Protein AF-A0A7C4SG83-F1 (afdb_monomer_lite)

Radius of gyration: 26.09 Å; chains: 1; bounding box: 65×61×87 Å

pLDDT: mean 80.93, std 17.99, range [36.28, 97.75]

Secondary structure (DSSP, 8-state):
---HHHHHHHHHHHHHHHHT----------SEEEEEPTTSSSEEEE--HHHHHHTSTTTSEEEEEEEPPPSS--PPEEEEEEEEETTTTEEEEEEEEEEE--STTPPPEEEE---SS--TTTTEEEEEPHHHHHHHHHHHHHSPPP------------------PPP-

Structure (mmCIF, N/CA/C/O backbone):
data_AF-A0A7C4SG83-F1
#
_entry.id   AF-A0A7C4SG83-F1
#
loop_
_atom_site.group_PDB
_atom_site.id
_atom_site.type_symbol
_atom_site.label_atom_id
_atom_site.label_alt_id
_atom_site.label_comp_id
_atom_site.label_asym_id
_atom_site.label_entity_id
_atom_site.label_seq_id
_atom_site.pdbx_PDB_ins_code
_atom_site.Cartn_x
_atom_site.Cartn_y
_atom_site.Cartn_z
_atom_site.occupancy
_atom_site.B_iso_or_equiv
_atom_site.auth_seq_id
_atom_site.auth_comp_id
_atom_site.auth_asym_id
_atom_site.auth_atom_id
_atom_site.pdbx_PDB_model_num
ATOM 1 N N . MET A 1 1 ? 48.689 32.681 14.055 1.00 58.44 1 MET A N 1
ATOM 2 C CA . MET A 1 1 ? 48.133 31.849 15.148 1.00 58.44 1 MET A CA 1
ATOM 3 C C . MET A 1 1 ? 46.616 31.961 15.112 1.00 58.44 1 MET A C 1
ATOM 5 O O . MET A 1 1 ? 46.084 32.999 15.480 1.00 58.44 1 MET A O 1
ATOM 9 N N . ILE A 1 2 ? 45.922 30.947 14.589 1.00 56.00 2 ILE A N 1
ATOM 10 C CA . ILE A 1 2 ? 44.452 30.942 14.535 1.00 56.00 2 ILE A CA 1
ATOM 11 C C . ILE A 1 2 ? 43.929 30.819 15.971 1.00 56.00 2 ILE A C 1
ATOM 13 O O . ILE A 1 2 ? 44.298 29.901 16.702 1.00 56.00 2 ILE A O 1
ATOM 17 N N . SER A 1 3 ? 43.124 31.795 16.389 1.00 59.69 3 SER A N 1
ATOM 18 C CA . SER A 1 3 ? 42.572 31.900 17.740 1.00 59.69 3 SER A CA 1
ATOM 19 C C . SER A 1 3 ? 41.715 30.677 18.075 1.00 59.69 3 SER A C 1
ATOM 21 O O . SER A 1 3 ? 40.803 30.332 17.327 1.00 59.69 3 SER A O 1
ATOM 23 N N . LYS A 1 4 ? 41.948 30.058 19.242 1.00 67.81 4 LYS A N 1
ATOM 24 C CA . LYS A 1 4 ? 41.135 28.946 19.779 1.00 67.81 4 LYS A CA 1
ATOM 25 C C . LYS A 1 4 ? 39.626 29.258 19.805 1.00 67.81 4 LYS A C 1
ATOM 27 O O . LYS A 1 4 ? 38.813 28.341 19.772 1.00 67.81 4 LYS A O 1
ATOM 32 N N . LYS A 1 5 ? 39.248 30.544 19.807 1.00 68.06 5 LYS A N 1
ATOM 33 C CA . LYS A 1 5 ? 37.851 30.999 19.773 1.00 68.06 5 LYS A CA 1
ATOM 34 C C . LYS A 1 5 ? 37.155 30.721 18.431 1.00 68.06 5 LYS A C 1
ATOM 36 O O . LYS A 1 5 ? 35.958 30.475 18.443 1.00 68.06 5 LYS A O 1
ATOM 41 N N . LEU A 1 6 ? 37.892 30.696 17.313 1.00 69.81 6 LEU A N 1
ATOM 42 C CA . LEU A 1 6 ? 37.347 30.401 15.975 1.00 69.81 6 LEU A CA 1
ATOM 43 C C . LEU A 1 6 ? 36.953 28.926 15.810 1.00 69.81 6 LEU A C 1
ATOM 45 O O . LEU A 1 6 ? 35.978 28.618 15.132 1.00 69.81 6 LEU A O 1
ATOM 49 N N . TYR A 1 7 ? 37.681 28.013 16.459 1.00 76.38 7 TYR A N 1
ATOM 50 C CA . TYR A 1 7 ? 37.353 26.585 16.431 1.00 76.38 7 TYR A CA 1
ATOM 51 C C . TYR A 1 7 ? 36.098 26.271 17.250 1.00 76.38 7 TYR A C 1
ATOM 53 O O . TYR A 1 7 ? 35.265 25.475 16.824 1.00 76.38 7 TYR A O 1
ATOM 61 N N . LEU A 1 8 ? 35.931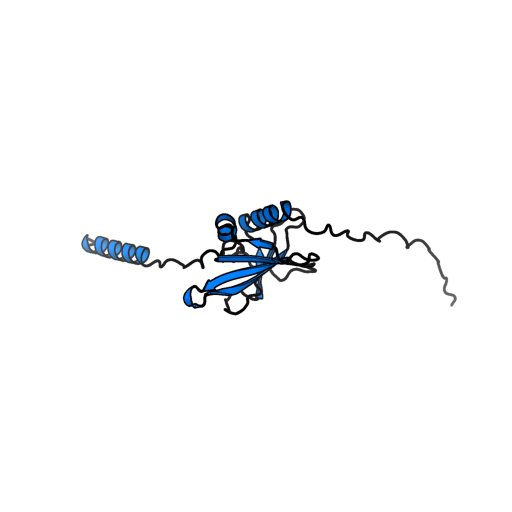 26.931 18.400 1.00 73.44 8 LEU A N 1
ATOM 62 C CA . LEU A 1 8 ? 34.762 26.738 19.261 1.00 73.44 8 LEU A CA 1
ATOM 63 C C . LEU A 1 8 ? 33.475 27.277 18.622 1.00 73.44 8 LEU A C 1
ATOM 65 O O . LEU A 1 8 ? 32.437 26.627 18.716 1.00 73.44 8 LEU A O 1
ATOM 69 N N . SER A 1 9 ? 33.537 28.418 17.927 1.00 72.94 9 SER A N 1
ATOM 70 C CA . SER A 1 9 ? 32.375 28.966 17.220 1.00 72.94 9 SER A CA 1
ATOM 71 C C . SER A 1 9 ? 31.975 28.121 16.008 1.00 72.94 9 SER A C 1
ATOM 73 O O . SER A 1 9 ? 30.786 27.895 15.796 1.00 72.94 9 SER A O 1
ATOM 75 N N . ALA A 1 10 ? 32.942 27.596 15.250 1.00 77.19 10 ALA A N 1
ATOM 76 C CA . ALA A 1 10 ? 32.664 26.696 14.130 1.00 77.19 10 ALA A CA 1
ATOM 77 C C . ALA A 1 10 ? 32.033 25.365 14.585 1.00 77.19 10 ALA A C 1
ATOM 79 O O . ALA A 1 10 ? 31.110 24.874 13.936 1.00 77.19 10 ALA A O 1
ATOM 80 N N . LEU A 1 11 ? 32.478 24.813 15.723 1.00 79.75 11 LEU A N 1
ATOM 81 C CA . LEU A 1 11 ? 31.920 23.587 16.305 1.00 79.75 11 LEU A CA 1
ATOM 82 C C . LEU A 1 11 ? 30.486 23.787 16.821 1.00 79.75 11 LEU A C 1
ATOM 84 O O . LEU A 1 11 ? 29.626 22.934 16.626 1.00 79.75 11 LEU A O 1
ATOM 88 N N . ALA A 1 12 ? 30.210 24.924 17.464 1.00 79.62 12 ALA A N 1
ATOM 89 C CA . ALA A 1 12 ? 28.867 25.238 17.945 1.00 79.62 12 ALA A CA 1
ATOM 90 C C . ALA A 1 12 ? 27.874 25.414 16.783 1.00 79.62 12 ALA A C 1
ATOM 92 O O . ALA A 1 12 ? 26.736 24.951 16.862 1.00 79.62 12 ALA A O 1
ATOM 93 N N . LEU A 1 13 ? 28.316 26.036 15.684 1.00 80.75 13 LEU A N 1
ATOM 94 C CA . LEU A 1 13 ? 27.483 26.245 14.504 1.00 80.75 13 LEU A CA 1
ATOM 95 C C . LEU A 1 13 ? 27.181 24.924 13.779 1.00 80.75 13 LEU A C 1
ATOM 97 O O . LEU A 1 13 ? 26.038 24.696 13.391 1.00 80.75 13 LEU A O 1
ATOM 101 N N . SER A 1 14 ? 28.163 24.025 13.647 1.00 75.19 14 SER A N 1
ATOM 102 C CA . SER A 1 14 ? 27.927 22.709 13.038 1.00 75.19 14 SER A CA 1
ATOM 103 C C . SER A 1 14 ? 26.986 21.841 13.880 1.00 75.19 14 SER A C 1
ATOM 105 O O . SER A 1 14 ? 26.104 21.187 13.326 1.00 75.19 14 SER A O 1
ATOM 107 N N . LEU A 1 15 ? 27.099 21.892 15.212 1.00 78.00 15 LEU A N 1
ATOM 108 C CA . LEU A 1 15 ? 26.214 21.156 16.116 1.00 78.00 15 LEU A CA 1
ATOM 109 C C . LEU A 1 15 ? 24.762 21.661 16.043 1.00 78.00 15 LEU A C 1
ATOM 111 O O . LEU A 1 15 ? 23.829 20.859 16.065 1.00 78.00 15 LEU A O 1
ATOM 115 N N . TYR A 1 16 ? 24.568 22.973 15.880 1.00 79.06 16 TYR A N 1
ATOM 116 C CA . TYR A 1 16 ? 23.248 23.576 15.682 1.00 79.06 16 TYR A CA 1
ATOM 117 C C . TYR A 1 16 ? 22.581 23.112 14.375 1.00 79.06 16 TYR A C 1
ATOM 119 O O . TYR A 1 16 ? 21.396 22.787 14.373 1.00 79.06 16 TYR A O 1
ATOM 127 N N . PHE A 1 17 ? 23.340 22.993 13.279 1.00 72.06 17 PHE A N 1
ATOM 128 C CA . PHE A 1 17 ? 22.812 22.483 12.005 1.00 72.06 17 PHE A CA 1
ATOM 129 C C . PHE A 1 17 ? 22.426 20.996 12.057 1.00 72.06 17 PHE A C 1
ATOM 131 O O . PHE A 1 17 ? 21.450 20.600 11.421 1.00 72.06 17 PHE A O 1
ATOM 138 N N . ILE A 1 18 ? 23.131 20.173 12.840 1.00 72.00 18 ILE A N 1
ATOM 139 C CA . ILE A 1 18 ? 22.777 18.755 13.023 1.00 72.00 18 ILE A CA 1
ATOM 140 C C . ILE A 1 18 ? 21.464 18.626 13.811 1.00 72.00 18 ILE A C 1
ATOM 142 O O . ILE A 1 18 ? 20.595 17.845 13.430 1.00 72.00 18 ILE A O 1
ATOM 146 N N . LEU A 1 19 ? 21.276 19.436 14.858 1.00 63.78 19 LEU A N 1
ATOM 147 C CA . LEU A 1 19 ? 20.048 19.450 15.666 1.00 63.78 19 LEU A CA 1
ATOM 148 C C . LEU A 1 19 ? 18.836 20.028 14.916 1.00 63.78 19 LEU A C 1
ATOM 150 O O . LEU A 1 19 ? 17.702 19.669 15.222 1.00 63.78 19 LEU A O 1
ATOM 154 N N . ALA A 1 20 ? 19.065 20.885 13.918 1.00 60.25 20 ALA A N 1
ATOM 155 C CA . ALA A 1 20 ? 18.024 21.455 13.063 1.00 60.25 20 ALA A CA 1
ATOM 156 C C . ALA A 1 20 ? 17.578 20.527 11.915 1.00 60.25 20 ALA A C 1
ATOM 158 O O . ALA A 1 20 ? 16.734 20.919 11.106 1.00 60.25 20 ALA A O 1
ATOM 159 N N . SER A 1 21 ? 18.111 19.302 11.834 1.00 52.47 21 SER A N 1
ATOM 160 C CA . SER A 1 21 ? 17.612 18.278 10.912 1.00 52.47 21 SER A CA 1
ATOM 161 C C . SER A 1 21 ? 16.234 17.814 11.385 1.00 52.47 21 SER A C 1
ATOM 163 O O . SER A 1 21 ? 16.105 16.858 12.147 1.00 52.47 21 SER A O 1
ATOM 165 N N . GLY A 1 22 ? 15.200 18.556 10.983 1.00 54.22 22 GLY A N 1
ATOM 166 C CA . GLY A 1 22 ? 13.811 18.249 11.288 1.00 54.22 22 GLY A CA 1
ATOM 167 C C . GLY A 1 22 ? 13.483 16.806 10.924 1.00 54.22 22 GLY A C 1
ATOM 168 O O . GLY A 1 22 ? 13.895 16.300 9.879 1.00 54.22 22 GLY A O 1
ATOM 169 N N . SER A 1 23 ? 12.743 16.135 11.803 1.00 44.06 23 SER A N 1
ATOM 170 C CA . SER A 1 23 ? 12.194 14.819 11.521 1.00 44.06 23 SER A CA 1
ATOM 171 C C . SER A 1 23 ? 11.381 14.911 10.233 1.00 44.06 23 SER A C 1
ATOM 173 O O . SER A 1 23 ? 10.347 15.577 10.199 1.00 44.06 23 SER A O 1
ATOM 175 N N . ALA A 1 24 ? 11.841 14.255 9.167 1.00 47.69 24 ALA A N 1
ATOM 176 C CA . ALA A 1 24 ? 10.958 13.919 8.067 1.00 47.69 24 ALA A CA 1
ATOM 177 C C . ALA A 1 24 ? 9.820 13.113 8.697 1.00 47.69 24 ALA A C 1
ATOM 179 O O . ALA A 1 24 ? 10.035 11.988 9.150 1.00 47.69 24 ALA A O 1
ATOM 180 N N . LEU A 1 25 ? 8.643 13.727 8.834 1.00 47.81 25 LEU A N 1
ATOM 181 C CA . LEU A 1 25 ? 7.449 13.039 9.295 1.00 47.81 25 LEU A CA 1
ATOM 182 C C . LEU A 1 25 ? 7.115 12.013 8.218 1.00 47.81 25 LEU A C 1
ATOM 184 O O . LEU A 1 25 ? 6.389 12.299 7.266 1.00 47.81 25 LEU A O 1
ATOM 188 N N . ALA A 1 26 ? 7.685 10.816 8.349 1.00 56.81 26 ALA A N 1
ATOM 189 C CA . ALA A 1 26 ? 7.117 9.639 7.734 1.00 56.81 26 ALA A CA 1
ATOM 190 C C . ALA A 1 26 ? 5.650 9.644 8.162 1.00 56.81 26 ALA A C 1
ATOM 192 O O . ALA A 1 26 ? 5.355 9.632 9.361 1.00 56.81 26 ALA A O 1
ATOM 193 N N . LYS A 1 27 ? 4.736 9.780 7.195 1.00 71.00 27 LYS A N 1
ATOM 194 C CA . LYS A 1 27 ? 3.309 9.597 7.456 1.00 71.00 27 LYS A CA 1
ATOM 195 C C . LYS A 1 27 ? 3.218 8.238 8.143 1.00 71.00 27 LYS A C 1
ATOM 197 O O . LYS A 1 27 ? 3.673 7.249 7.569 1.00 71.00 27 LYS A O 1
ATOM 202 N N . GLY A 1 28 ? 2.791 8.242 9.406 1.00 83.25 28 GLY A N 1
ATOM 203 C CA . GLY A 1 28 ? 2.780 7.047 10.243 1.00 83.25 28 GLY A CA 1
ATOM 204 C C . GLY A 1 28 ? 1.961 5.918 9.611 1.00 83.25 28 GLY A C 1
ATOM 205 O O . GLY A 1 28 ? 1.364 6.101 8.542 1.00 83.25 28 GLY A O 1
ATOM 206 N N . PRO A 1 29 ? 1.910 4.744 10.254 1.00 93.25 29 PRO A N 1
ATOM 207 C CA . PRO A 1 29 ? 1.076 3.666 9.755 1.00 93.25 29 PRO A CA 1
ATOM 208 C C . PRO A 1 29 ? -0.375 4.133 9.581 1.00 93.25 29 PRO A C 1
ATOM 210 O O . PRO A 1 29 ? -0.855 4.949 10.374 1.00 93.25 29 PRO A O 1
ATOM 213 N N . PRO A 1 30 ? -1.086 3.632 8.558 1.00 94.88 30 PRO A N 1
ATOM 214 C CA . PRO A 1 30 ? -2.526 3.820 8.487 1.00 94.88 30 PRO A CA 1
ATOM 215 C C . PRO A 1 30 ? -3.200 3.177 9.704 1.00 94.88 30 PRO A C 1
ATOM 217 O O . PRO A 1 30 ? -2.723 2.172 10.227 1.00 94.88 30 PRO A O 1
ATOM 220 N N . ASP A 1 31 ? -4.345 3.717 10.113 1.00 95.88 31 ASP A N 1
ATOM 221 C CA . ASP A 1 31 ? -5.137 3.165 11.219 1.00 95.88 31 ASP A CA 1
ATOM 222 C C . ASP A 1 31 ? -5.866 1.870 10.805 1.00 95.88 31 ASP A C 1
ATOM 224 O O . ASP A 1 31 ? -6.251 1.057 11.644 1.00 95.88 31 ASP A O 1
ATOM 228 N N . LYS A 1 32 ? -6.079 1.690 9.494 1.00 96.44 32 LYS A N 1
ATOM 229 C CA . LYS A 1 32 ? -6.692 0.510 8.876 1.00 96.44 32 LYS A CA 1
ATOM 230 C C . LYS A 1 32 ? -6.266 0.392 7.417 1.00 96.44 32 LYS A C 1
ATOM 232 O O . LYS A 1 32 ? -6.087 1.400 6.730 1.00 96.44 32 LYS A O 1
ATOM 237 N N . VAL A 1 33 ? -6.181 -0.837 6.919 1.00 97.44 33 VAL A N 1
ATOM 238 C CA . VAL A 1 33 ? -6.032 -1.130 5.489 1.00 97.44 33 VAL A CA 1
ATOM 239 C C . VAL A 1 33 ? -7.144 -2.063 5.037 1.00 97.44 33 VAL A C 1
ATOM 241 O O . VAL A 1 33 ? -7.504 -2.986 5.764 1.00 97.44 33 VAL A O 1
ATOM 244 N N . THR A 1 34 ? -7.663 -1.850 3.831 1.00 97.50 34 THR A N 1
ATOM 245 C CA . THR A 1 34 ? -8.474 -2.85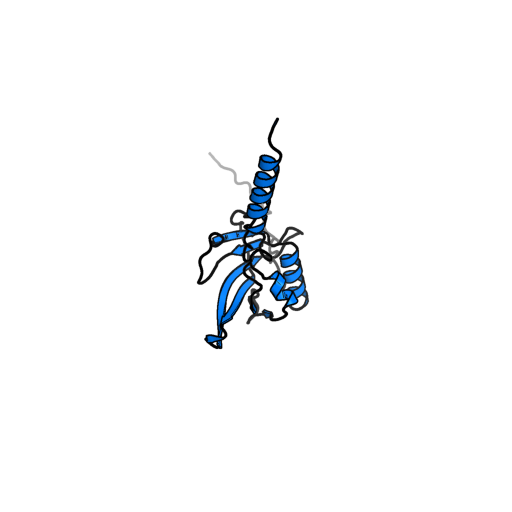7 3.141 1.00 97.50 34 THR A CA 1
ATOM 246 C C . THR A 1 34 ? -7.807 -3.292 1.844 1.00 97.50 34 THR A C 1
ATOM 248 O O . THR A 1 34 ? -7.113 -2.506 1.193 1.00 97.50 34 THR A O 1
ATOM 251 N N . ILE A 1 35 ? -7.970 -4.570 1.496 1.00 97.12 35 ILE A N 1
ATOM 252 C CA . ILE A 1 35 ? -7.418 -5.166 0.278 1.00 97.12 35 ILE A CA 1
ATOM 253 C C . ILE A 1 35 ? -8.540 -5.830 -0.509 1.00 97.12 35 ILE A C 1
ATOM 255 O O . ILE A 1 35 ? -9.100 -6.841 -0.083 1.00 97.12 35 ILE A O 1
ATOM 259 N N . GLN A 1 36 ? -8.823 -5.300 -1.693 1.00 95.94 36 GLN A N 1
ATOM 260 C CA . GLN A 1 36 ? -9.718 -5.927 -2.652 1.00 95.94 36 GLN A CA 1
ATOM 261 C C . GLN A 1 36 ? -8.933 -6.911 -3.521 1.00 95.94 36 GLN A C 1
ATOM 263 O O . GLN A 1 36 ? -7.971 -6.544 -4.206 1.00 95.94 36 GLN A O 1
ATOM 268 N N . VAL A 1 37 ? -9.354 -8.175 -3.496 1.00 91.50 37 VAL A N 1
ATOM 269 C CA . VAL A 1 37 ? -8.718 -9.257 -4.252 1.00 91.50 37 VAL A CA 1
ATOM 270 C C . VAL A 1 37 ? -9.462 -9.471 -5.575 1.00 91.50 37 VAL A C 1
ATOM 272 O O . VAL A 1 37 ? -10.676 -9.684 -5.560 1.00 91.50 37 VAL A O 1
ATOM 275 N N . PRO A 1 38 ? -8.762 -9.478 -6.724 1.00 89.50 38 PRO A N 1
ATOM 276 C CA . PRO A 1 38 ? -9.364 -9.804 -8.011 1.00 89.50 38 PRO A CA 1
ATOM 277 C C . PRO A 1 38 ? -10.157 -11.116 -7.995 1.00 89.50 38 PRO A C 1
ATOM 279 O O . PRO A 1 38 ? -9.624 -12.175 -7.664 1.00 89.50 38 PRO A O 1
ATOM 282 N N . GLY A 1 39 ? -11.430 -11.045 -8.390 1.00 86.56 39 GLY A N 1
ATOM 283 C CA . GLY A 1 39 ? -12.305 -12.213 -8.514 1.00 86.56 39 GLY A CA 1
ATOM 284 C C . GLY A 1 39 ? -12.892 -12.745 -7.202 1.00 86.56 39 GLY A C 1
ATOM 285 O O . GLY A 1 39 ? -13.583 -13.760 -7.247 1.00 86.56 39 GLY A O 1
ATOM 286 N N . LEU A 1 40 ? -12.662 -12.085 -6.062 1.00 84.19 40 LEU A N 1
ATOM 287 C CA . LEU A 1 40 ? -13.343 -12.397 -4.803 1.00 84.19 40 LEU A CA 1
ATOM 288 C C . LEU A 1 40 ? -14.331 -11.281 -4.434 1.00 84.19 40 LEU A C 1
ATOM 290 O O . LEU A 1 40 ? -14.010 -10.102 -4.601 1.00 84.19 40 LEU A O 1
ATOM 294 N N . PRO A 1 41 ? -15.532 -11.622 -3.936 1.00 86.31 41 PRO A N 1
ATOM 295 C CA . PRO A 1 41 ? -16.427 -10.627 -3.369 1.00 86.31 41 PRO A CA 1
ATOM 296 C C . PRO A 1 41 ? -15.890 -10.146 -2.013 1.00 86.31 41 PRO A C 1
ATOM 298 O O . PRO A 1 41 ? -15.468 -10.951 -1.184 1.00 86.31 41 PRO A O 1
ATOM 301 N N . GLY A 1 42 ? -15.956 -8.835 -1.779 1.00 89.56 42 GLY A N 1
ATOM 302 C CA . GLY A 1 42 ? -15.560 -8.209 -0.516 1.00 89.56 42 GLY A CA 1
ATOM 303 C C . GLY A 1 42 ? -14.098 -7.762 -0.451 1.00 89.56 42 GLY A C 1
ATOM 304 O O . GLY A 1 42 ? -13.375 -7.737 -1.448 1.00 89.56 42 GLY A O 1
ATOM 305 N N . GLU A 1 43 ? -13.687 -7.368 0.751 1.00 93.56 43 GLU A N 1
ATOM 306 C CA . GLU A 1 43 ? -12.358 -6.835 1.045 1.00 93.56 43 GLU A CA 1
ATOM 307 C C . GLU A 1 43 ? -11.774 -7.542 2.270 1.00 93.56 43 GLU A C 1
ATOM 309 O O . GLU A 1 43 ? -12.493 -7.883 3.210 1.00 93.56 43 GLU A O 1
ATOM 314 N N . VAL A 1 44 ? -10.458 -7.749 2.269 1.00 93.75 44 VAL A N 1
ATOM 315 C CA . VAL A 1 44 ? -9.723 -8.189 3.458 1.00 93.75 44 VAL A CA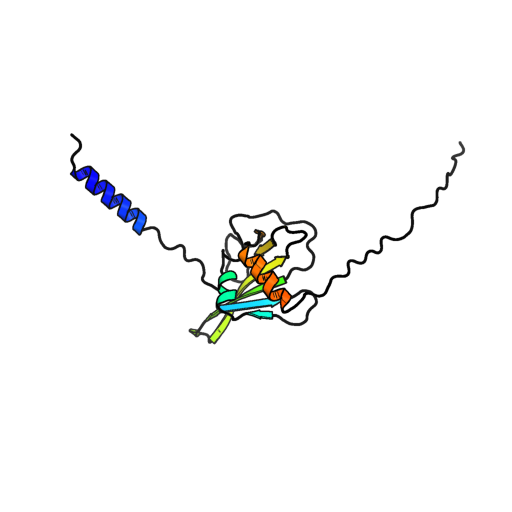 1
ATOM 316 C C . VAL A 1 44 ? -9.393 -6.956 4.283 1.00 93.75 44 VAL A C 1
ATOM 318 O O . VAL A 1 44 ? -8.629 -6.102 3.832 1.00 93.75 44 VAL A O 1
ATOM 321 N N . GLU A 1 45 ? -9.957 -6.863 5.483 1.00 95.56 45 GLU A N 1
ATOM 322 C CA . GLU A 1 45 ? -9.645 -5.795 6.430 1.00 95.56 45 GLU A CA 1
ATOM 323 C C . GLU A 1 45 ? -8.432 -6.165 7.295 1.00 95.56 45 GLU A C 1
ATOM 325 O O . GLU A 1 45 ? -8.314 -7.284 7.796 1.00 95.56 45 GLU A O 1
ATOM 330 N N . ILE A 1 46 ? -7.525 -5.207 7.475 1.00 95.88 46 ILE A N 1
ATOM 331 C CA . ILE A 1 46 ? -6.319 -5.333 8.289 1.00 95.88 46 ILE A CA 1
ATOM 332 C C . ILE A 1 46 ? -6.332 -4.231 9.343 1.00 95.88 46 ILE A C 1
ATOM 334 O O . ILE A 1 46 ? -6.322 -3.042 9.018 1.00 95.88 46 ILE A O 1
ATOM 338 N N . THR A 1 47 ? -6.301 -4.652 10.604 1.00 95.38 47 THR A N 1
ATOM 339 C CA . THR A 1 47 ? -6.236 -3.783 11.789 1.00 95.38 47 THR A CA 1
ATOM 340 C C . THR A 1 47 ? -5.106 -4.169 12.749 1.00 95.38 47 THR A C 1
ATOM 342 O O . THR A 1 47 ? -4.898 -3.487 13.748 1.00 95.38 47 THR A O 1
ATOM 345 N N . ASP A 1 48 ? -4.345 -5.234 12.451 1.00 94.19 48 ASP A N 1
ATOM 346 C CA . ASP A 1 48 ? -3.172 -5.629 13.242 1.00 94.19 48 ASP A CA 1
ATOM 347 C C . ASP A 1 48 ? -2.084 -4.541 13.142 1.00 94.19 48 ASP A C 1
ATOM 349 O O . ASP A 1 48 ? -1.527 -4.344 12.053 1.00 94.19 48 ASP A O 1
ATOM 353 N N . PRO A 1 49 ? -1.714 -3.874 14.254 1.00 92.50 49 PRO A N 1
ATOM 354 C CA . PRO A 1 49 ? -0.719 -2.804 14.250 1.00 92.50 49 PRO A CA 1
ATOM 355 C C . PRO A 1 49 ? 0.632 -3.213 13.653 1.00 92.50 49 PRO A C 1
ATOM 357 O O . PRO A 1 49 ? 1.313 -2.389 13.042 1.00 92.50 49 PRO A O 1
ATOM 360 N N . ARG A 1 50 ? 1.029 -4.486 13.792 1.00 91.69 50 ARG A N 1
ATOM 361 C CA . ARG A 1 50 ? 2.298 -4.988 13.243 1.00 91.69 50 ARG A CA 1
ATOM 362 C C . ARG A 1 50 ? 2.276 -5.019 11.722 1.00 91.69 50 ARG A C 1
ATOM 364 O O . ARG A 1 50 ? 3.268 -4.664 11.098 1.00 91.69 50 ARG A O 1
ATOM 371 N N . LEU A 1 51 ? 1.150 -5.418 11.133 1.00 94.12 51 LEU A N 1
ATOM 372 C CA . LEU A 1 51 ? 0.979 -5.421 9.681 1.00 94.12 51 LEU A CA 1
ATOM 373 C C . LEU A 1 51 ? 0.802 -3.998 9.149 1.00 94.12 51 LEU A C 1
ATOM 375 O O . LEU A 1 51 ? 1.384 -3.653 8.121 1.00 94.12 51 LEU A O 1
ATOM 379 N N . LEU A 1 52 ? 0.046 -3.159 9.863 1.00 95.50 52 LEU A N 1
ATOM 380 C CA . LEU A 1 52 ? -0.177 -1.759 9.496 1.00 95.50 52 LEU A CA 1
ATOM 381 C C . LEU A 1 52 ? 1.132 -0.968 9.406 1.00 95.50 52 LEU A C 1
ATOM 383 O O . LEU A 1 52 ? 1.270 -0.139 8.508 1.00 95.50 52 LEU A O 1
ATOM 387 N N . GLN A 1 53 ? 2.124 -1.276 10.248 1.00 95.44 53 GLN A N 1
ATOM 388 C CA . GLN A 1 53 ? 3.453 -0.670 10.154 1.00 95.44 53 GLN A CA 1
ATOM 389 C C . GLN A 1 53 ? 4.077 -0.849 8.766 1.00 95.44 53 GLN A C 1
ATOM 391 O O . GLN A 1 53 ? 4.555 0.130 8.188 1.00 95.44 53 GLN A O 1
ATOM 396 N N . THR A 1 54 ? 4.015 -2.050 8.187 1.00 95.31 54 THR A N 1
ATOM 397 C CA . THR A 1 54 ? 4.546 -2.305 6.841 1.00 95.31 54 THR A CA 1
ATOM 398 C C . THR A 1 54 ? 3.783 -1.527 5.764 1.00 95.31 54 THR A C 1
ATOM 400 O O . THR A 1 54 ? 4.366 -1.162 4.748 1.00 95.31 54 THR A O 1
ATOM 403 N N . PHE A 1 55 ? 2.498 -1.229 5.979 1.00 95.88 55 PHE A N 1
ATOM 404 C CA . PHE A 1 55 ? 1.684 -0.439 5.052 1.00 95.88 55 PHE A CA 1
ATOM 405 C C . PHE A 1 55 ? 1.894 1.076 5.162 1.00 95.88 55 PHE A C 1
ATOM 407 O O . PHE A 1 55 ? 1.214 1.810 4.446 1.00 95.88 55 PHE A O 1
ATOM 414 N N . SER A 1 56 ? 2.816 1.563 5.996 1.00 93.75 56 SER A N 1
ATOM 415 C CA . SER A 1 56 ? 3.141 2.995 6.056 1.00 93.75 56 SER A CA 1
ATOM 416 C C . SER A 1 56 ? 3.634 3.521 4.704 1.00 93.75 56 SER A C 1
ATOM 418 O O . SER A 1 56 ? 4.268 2.796 3.926 1.00 93.75 56 SER A O 1
ATOM 420 N N . PHE A 1 57 ? 3.384 4.807 4.453 1.00 88.56 57 PHE A N 1
ATOM 421 C CA . PHE A 1 57 ? 3.940 5.501 3.291 1.00 88.56 57 PHE A CA 1
ATOM 422 C C . PHE A 1 57 ? 5.471 5.417 3.340 1.00 88.56 57 PHE A C 1
ATOM 424 O O . PHE A 1 57 ? 6.056 5.614 4.406 1.00 88.56 57 PHE A O 1
ATOM 431 N N . PHE A 1 58 ? 6.110 5.109 2.212 1.00 89.69 58 PHE A N 1
ATOM 432 C CA . PHE A 1 58 ? 7.560 4.854 2.083 1.00 89.69 58 PHE A CA 1
ATOM 433 C C . PHE A 1 58 ? 8.104 3.545 2.681 1.00 89.69 58 PHE A C 1
ATOM 435 O O . PHE A 1 58 ? 9.281 3.246 2.474 1.00 89.69 58 PHE A O 1
ATOM 442 N N . LEU A 1 59 ? 7.299 2.760 3.410 1.00 93.56 59 LEU A N 1
ATOM 443 C CA . LEU A 1 59 ? 7.712 1.427 3.873 1.00 93.56 59 LEU A CA 1
ATOM 444 C C . LEU A 1 59 ? 7.194 0.313 2.966 1.00 93.56 59 LEU A C 1
ATOM 446 O O . LEU A 1 59 ? 7.905 -0.666 2.744 1.00 93.56 59 LEU A O 1
ATOM 450 N N . PHE A 1 60 ? 5.985 0.454 2.421 1.00 95.62 60 PHE A N 1
ATOM 451 C CA . PHE A 1 60 ? 5.427 -0.536 1.502 1.00 95.62 60 PHE A CA 1
ATOM 452 C C . PHE A 1 60 ? 6.001 -0.381 0.088 1.00 95.62 60 PHE A C 1
ATOM 454 O O . PHE A 1 60 ? 6.590 -1.310 -0.458 1.00 95.62 60 PHE A O 1
ATOM 461 N N . GLU A 1 61 ? 5.847 0.797 -0.505 1.00 94.31 61 GLU A N 1
ATOM 462 C CA . GLU A 1 61 ? 6.475 1.200 -1.759 1.00 94.31 61 GLU A CA 1
ATOM 463 C C . GLU A 1 61 ? 7.900 1.708 -1.521 1.00 94.31 61 GLU A C 1
ATOM 465 O O . GLU A 1 61 ? 8.139 2.517 -0.624 1.00 94.31 61 GLU A O 1
ATOM 470 N N . ASP A 1 62 ? 8.853 1.286 -2.352 1.00 94.12 62 ASP A N 1
ATOM 471 C CA . ASP A 1 62 ? 10.183 1.887 -2.349 1.00 94.12 62 ASP A CA 1
ATOM 472 C C . ASP A 1 62 ? 10.231 3.033 -3.365 1.00 94.12 62 ASP A C 1
ATOM 474 O O . ASP A 1 62 ? 10.555 2.851 -4.543 1.00 94.12 62 ASP A O 1
ATOM 478 N N . ILE A 1 63 ? 9.898 4.238 -2.896 1.00 91.94 63 ILE A N 1
ATOM 479 C CA . ILE A 1 63 ? 9.812 5.443 -3.737 1.00 91.94 63 ILE A CA 1
ATOM 480 C C . ILE A 1 63 ? 11.130 5.822 -4.426 1.00 91.94 63 ILE A C 1
ATOM 482 O O . ILE A 1 63 ? 11.120 6.575 -5.400 1.00 91.94 63 ILE A O 1
ATOM 486 N N . ARG A 1 64 ? 12.267 5.288 -3.959 1.00 93.31 64 ARG A N 1
ATOM 487 C CA . ARG A 1 64 ? 13.583 5.497 -4.581 1.00 93.31 64 ARG A CA 1
ATOM 488 C C . ARG A 1 64 ? 13.709 4.740 -5.903 1.00 93.31 64 ARG A C 1
ATOM 490 O O . ARG A 1 64 ? 14.511 5.128 -6.746 1.00 93.31 64 ARG A O 1
ATOM 497 N N . TYR A 1 65 ? 12.907 3.693 -6.102 1.00 94.31 65 TYR A N 1
ATOM 498 C CA . TYR A 1 65 ? 12.915 2.850 -7.297 1.00 94.31 65 TYR A CA 1
ATOM 499 C C . TYR A 1 65 ? 11.630 3.027 -8.102 1.00 94.31 65 TYR A C 1
ATOM 501 O O . TYR A 1 65 ? 10.807 2.115 -8.230 1.00 94.31 65 TYR A O 1
ATOM 509 N N . ARG A 1 66 ? 11.473 4.224 -8.675 1.00 96.19 66 ARG A N 1
ATOM 510 C CA . ARG A 1 66 ? 10.450 4.485 -9.688 1.00 96.19 66 ARG A CA 1
ATOM 511 C C . ARG A 1 66 ? 10.774 3.713 -10.967 1.00 96.19 66 ARG A C 1
ATOM 513 O O . ARG A 1 66 ? 11.902 3.749 -11.453 1.00 96.19 66 ARG A O 1
ATOM 520 N N . ILE A 1 67 ? 9.771 3.057 -11.536 1.00 95.94 67 ILE A N 1
ATOM 521 C CA . ILE A 1 67 ? 9.887 2.277 -12.772 1.00 95.94 67 ILE A CA 1
ATOM 522 C C . ILE A 1 67 ? 8.946 2.832 -13.852 1.00 95.94 67 ILE A C 1
ATOM 524 O O . ILE A 1 67 ? 7.964 3.509 -13.530 1.00 95.94 67 ILE A O 1
ATOM 528 N N . PRO A 1 68 ? 9.216 2.583 -15.146 1.00 96.19 68 PRO A N 1
ATOM 529 C CA . PRO A 1 68 ? 8.255 2.893 -16.197 1.00 96.19 68 PRO A CA 1
ATOM 530 C C . PRO A 1 68 ? 6.968 2.064 -16.041 1.00 96.19 68 PRO A C 1
ATOM 532 O O . PRO A 1 68 ? 7.017 0.957 -15.488 1.00 96.19 68 PRO A O 1
ATOM 535 N N . PRO A 1 69 ? 5.827 2.555 -16.570 1.00 93.56 69 PRO A N 1
ATOM 536 C CA . PRO A 1 69 ? 4.601 1.783 -16.650 1.00 93.56 69 PRO A CA 1
ATOM 537 C C . PRO A 1 69 ? 4.870 0.453 -17.346 1.00 93.56 69 PRO A C 1
ATOM 539 O O . PRO A 1 69 ? 5.381 0.417 -18.468 1.00 93.56 69 PRO A O 1
ATOM 542 N N . PRO A 1 70 ? 4.569 -0.657 -16.688 1.00 89.50 70 PRO A N 1
ATOM 543 C CA . PRO A 1 70 ? 4.932 -1.943 -17.230 1.00 89.50 70 PRO A CA 1
ATOM 544 C C . PRO A 1 70 ? 3.880 -2.503 -18.195 1.00 89.50 70 PRO A C 1
ATOM 546 O O . PRO A 1 70 ? 2.683 -2.307 -17.980 1.00 89.50 70 PRO A O 1
ATOM 549 N N . PRO A 1 71 ? 4.292 -3.290 -19.202 1.00 86.69 71 PRO A N 1
ATOM 550 C CA . PRO A 1 71 ? 3.364 -3.848 -20.178 1.00 86.69 71 PRO A CA 1
ATOM 551 C C . PRO A 1 71 ? 2.460 -4.923 -19.559 1.00 86.69 71 PRO A C 1
ATOM 553 O O . PRO A 1 71 ? 2.888 -5.677 -18.683 1.00 86.69 71 PRO A O 1
ATOM 556 N N . ASN A 1 72 ? 1.226 -5.022 -20.070 1.00 76.19 72 ASN A N 1
ATOM 557 C CA . ASN A 1 72 ? 0.297 -6.145 -19.875 1.00 76.19 72 ASN A CA 1
ATOM 558 C C . ASN A 1 72 ? 0.167 -6.626 -18.423 1.00 76.19 72 ASN A C 1
ATOM 560 O O . ASN A 1 72 ? 0.459 -7.779 -18.084 1.00 76.19 72 ASN A O 1
ATOM 564 N N . ARG A 1 73 ? -0.290 -5.736 -17.545 1.00 74.69 73 ARG A N 1
ATOM 565 C CA . ARG A 1 73 ? -0.638 -6.100 -16.174 1.00 74.69 73 ARG A CA 1
ATOM 566 C C . ARG A 1 73 ? -2.035 -6.722 -16.177 1.00 74.69 73 ARG A C 1
ATOM 568 O O . ARG A 1 73 ? -2.946 -6.210 -16.816 1.00 74.69 73 ARG A O 1
ATOM 575 N N . GLY A 1 74 ? -2.173 -7.869 -15.509 1.00 84.62 74 GLY A N 1
ATOM 576 C CA . GLY A 1 74 ? -3.490 -8.443 -15.219 1.00 84.62 74 GLY A CA 1
ATOM 577 C C . GLY A 1 74 ? -4.247 -7.570 -14.217 1.00 84.62 74 GLY A C 1
ATOM 578 O O . GLY A 1 74 ? -3.926 -6.402 -14.037 1.00 84.62 74 GLY A O 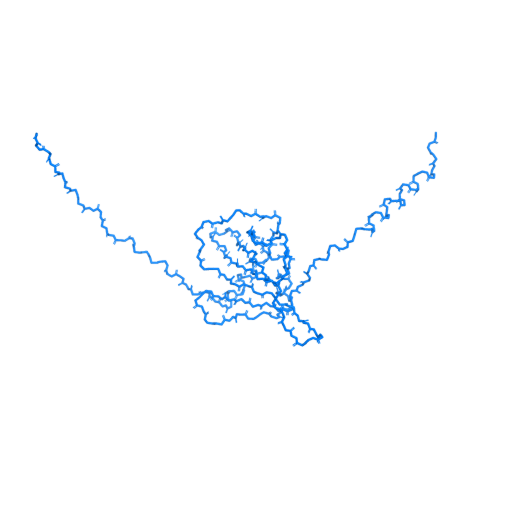1
ATOM 579 N N . GLN A 1 75 ? -5.215 -8.134 -13.504 1.00 90.69 75 GLN A N 1
ATOM 580 C CA . GLN A 1 75 ? -5.852 -7.409 -12.403 1.00 90.69 75 GLN A CA 1
ATOM 581 C C . GLN A 1 75 ? -4.902 -7.336 -11.197 1.00 90.69 75 GLN A C 1
ATOM 583 O O . GLN A 1 75 ? -4.273 -8.334 -10.836 1.00 90.69 75 GLN A O 1
ATOM 588 N N . GLY A 1 76 ? -4.766 -6.144 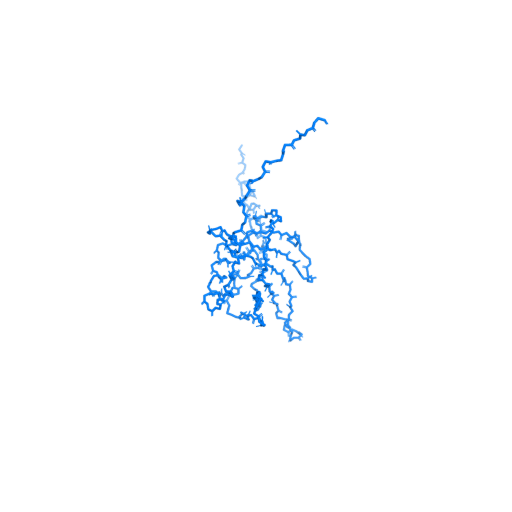-10.616 1.00 93.56 76 GLY A N 1
ATOM 589 C CA . GLY A 1 76 ? -3.996 -5.906 -9.396 1.00 93.56 76 GLY A CA 1
ATOM 590 C C . GLY A 1 76 ? -4.876 -5.934 -8.148 1.00 93.56 76 GLY A C 1
ATOM 591 O O . GLY A 1 76 ? -6.097 -5.839 -8.235 1.00 93.56 76 GLY A O 1
ATOM 592 N N . TYR A 1 77 ? -4.244 -6.055 -6.987 1.00 95.75 77 TYR A N 1
ATOM 593 C CA . TYR A 1 77 ? -4.895 -5.959 -5.685 1.00 95.75 77 TYR A CA 1
ATOM 594 C C . TYR A 1 77 ? -5.039 -4.486 -5.335 1.00 95.75 77 TYR A C 1
ATOM 596 O O . TYR A 1 77 ? -4.035 -3.771 -5.279 1.00 95.75 77 TYR A O 1
ATOM 604 N N . VAL A 1 78 ? -6.268 -4.032 -5.112 1.00 97.25 78 VAL A N 1
ATOM 605 C CA . VAL A 1 78 ? -6.510 -2.648 -4.701 1.00 97.25 78 VAL A CA 1
ATOM 606 C C . VAL A 1 78 ? -6.334 -2.579 -3.197 1.00 97.25 78 VAL A C 1
ATOM 608 O O . VAL A 1 78 ? -7.013 -3.284 -2.459 1.00 97.25 78 VAL A O 1
ATOM 611 N N . ILE A 1 79 ? -5.403 -1.751 -2.755 1.00 97.75 79 ILE A N 1
ATOM 612 C CA . ILE A 1 79 ? -5.108 -1.520 -1.349 1.00 97.75 79 ILE A CA 1
ATOM 613 C C . ILE A 1 79 ? -5.550 -0.096 -1.032 1.00 97.75 79 ILE A C 1
ATOM 615 O O . ILE A 1 79 ? -5.106 0.855 -1.679 1.00 97.75 79 ILE A O 1
ATOM 619 N N . THR A 1 80 ? -6.405 0.047 -0.026 1.00 97.31 80 THR A N 1
ATOM 620 C CA . THR A 1 80 ? -6.875 1.348 0.454 1.00 97.31 80 THR A CA 1
ATOM 621 C C . THR A 1 80 ? -6.398 1.553 1.882 1.00 97.31 80 THR A C 1
ATOM 623 O O . THR A 1 80 ? -6.630 0.715 2.757 1.00 97.31 80 THR A O 1
ATOM 626 N N . ARG A 1 81 ? -5.709 2.668 2.125 1.00 96.38 81 ARG A N 1
ATOM 627 C CA . ARG A 1 81 ? -5.209 3.063 3.444 1.00 96.38 81 ARG A CA 1
ATOM 628 C C . ARG A 1 81 ? -6.174 4.066 4.066 1.00 96.38 81 ARG A C 1
ATOM 630 O O . ARG A 1 81 ? -6.564 5.042 3.421 1.00 96.38 81 ARG A O 1
ATOM 637 N N . TYR A 1 82 ? -6.521 3.857 5.332 1.00 95.25 82 TYR A N 1
ATOM 638 C CA . TYR A 1 82 ? -7.453 4.706 6.070 1.00 95.25 82 TYR A CA 1
ATOM 639 C C . TYR A 1 82 ? -6.781 5.375 7.266 1.00 95.25 82 TYR A C 1
ATOM 641 O O . TYR A 1 82 ? -5.883 4.809 7.890 1.00 95.25 82 TYR A O 1
ATOM 649 N N . ILE A 1 83 ? -7.259 6.574 7.586 1.00 93.94 83 ILE A N 1
ATOM 650 C CA . ILE A 1 83 ? -7.022 7.248 8.863 1.00 93.94 83 ILE A CA 1
ATOM 651 C C . ILE A 1 83 ? -8.346 7.381 9.610 1.00 93.94 83 ILE A C 1
ATOM 653 O O . ILE A 1 83 ? -9.395 7.585 8.993 1.00 93.94 83 ILE A O 1
ATOM 657 N N . TYR A 1 84 ? -8.304 7.295 10.932 1.00 93.88 84 TYR A N 1
ATOM 658 C CA . TYR A 1 84 ? -9.459 7.497 11.789 1.00 93.88 84 TYR A CA 1
ATOM 659 C C . TYR A 1 84 ? -9.469 8.925 12.334 1.00 93.88 84 TYR A C 1
ATOM 661 O O . TYR A 1 84 ? -8.654 9.314 13.177 1.00 93.88 84 TYR A O 1
ATOM 669 N N . ARG A 1 85 ? -10.425 9.741 11.882 1.00 90.94 85 ARG A N 1
ATOM 670 C CA . ARG A 1 85 ? -10.600 11.098 12.407 1.00 90.94 85 ARG A CA 1
ATOM 671 C C . ARG A 1 85 ? -11.486 11.066 13.640 1.00 90.94 85 ARG A C 1
ATOM 673 O O . ARG A 1 85 ? -12.701 11.197 13.544 1.00 90.94 85 ARG A O 1
ATOM 680 N N . LYS A 1 86 ? -10.858 10.982 14.819 1.00 88.88 86 LYS A N 1
ATOM 681 C CA . LYS A 1 86 ? -11.553 10.950 16.123 1.00 88.88 86 LYS A CA 1
ATOM 682 C C . LYS A 1 86 ? -12.596 12.058 16.298 1.00 88.88 86 LYS A C 1
ATOM 684 O O . LYS A 1 86 ? -13.664 11.786 16.822 1.00 88.88 86 LYS A O 1
ATOM 689 N N . ALA A 1 87 ? -12.303 13.277 15.837 1.00 90.81 87 ALA A N 1
ATOM 690 C CA . ALA A 1 87 ? -13.225 14.412 15.940 1.00 90.81 87 ALA A CA 1
ATOM 691 C C . ALA A 1 87 ? -14.528 14.226 15.139 1.00 90.81 87 ALA A C 1
ATOM 693 O O . ALA A 1 87 ? -15.535 14.838 15.471 1.00 90.81 87 ALA A O 1
ATOM 694 N N . GLN A 1 88 ? -14.496 13.404 14.089 1.00 90.38 88 GLN A N 1
ATOM 695 C CA . GLN A 1 88 ? -15.630 13.135 13.201 1.00 90.38 88 GLN A CA 1
ATOM 696 C C . GLN A 1 88 ? -16.208 11.728 13.416 1.00 90.38 88 GLN A C 1
ATOM 698 O O . GLN A 1 88 ? -17.297 11.447 12.943 1.00 90.38 88 GLN A O 1
ATOM 703 N N . GLY A 1 89 ? -15.509 10.850 14.146 1.00 93.12 89 GLY A N 1
ATOM 704 C CA . GLY A 1 89 ? -15.917 9.455 14.329 1.00 93.12 89 GLY A CA 1
ATOM 705 C C . GLY A 1 89 ? -15.851 8.628 13.040 1.00 93.12 89 GLY A C 1
ATOM 706 O O . GLY A 1 89 ? -16.537 7.618 12.924 1.00 93.12 89 GLY A O 1
ATOM 707 N N . GLU A 1 90 ? -15.046 9.058 12.065 1.00 94.00 90 GLU A N 1
ATOM 708 C CA . GLU A 1 90 ? -15.086 8.539 10.696 1.00 94.00 90 GLU A CA 1
ATOM 709 C C . GLU A 1 90 ? -13.746 7.955 10.237 1.00 94.00 90 GLU A C 1
ATOM 711 O O . GLU A 1 90 ? -12.665 8.480 10.528 1.00 94.00 90 GLU A O 1
ATOM 716 N N . TRP A 1 91 ? -13.841 6.875 9.457 1.00 92.75 91 TRP A N 1
ATOM 717 C CA . TRP A 1 91 ? -12.734 6.300 8.701 1.00 92.75 91 TRP A CA 1
ATOM 718 C C . TRP A 1 91 ? -12.634 6.979 7.344 1.00 92.75 91 TRP A C 1
ATOM 720 O O . TRP A 1 91 ? -13.540 6.865 6.520 1.00 92.75 91 TRP A O 1
ATOM 730 N N . ILE A 1 92 ? -11.511 7.637 7.083 1.00 93.19 92 ILE A N 1
ATOM 731 C CA . ILE A 1 92 ? -11.303 8.375 5.841 1.00 93.19 92 ILE A CA 1
ATOM 732 C C . ILE A 1 92 ? -10.255 7.650 5.003 1.00 93.19 92 ILE A C 1
ATOM 734 O O . ILE A 1 92 ? -9.118 7.505 5.466 1.00 93.19 92 ILE A O 1
ATOM 738 N N . PRO A 1 93 ? -10.599 7.206 3.779 1.00 94.25 93 PRO A N 1
ATOM 739 C CA . PRO A 1 93 ? -9.605 6.685 2.860 1.00 94.25 93 PRO A CA 1
ATOM 740 C C . PRO A 1 93 ? -8.716 7.852 2.422 1.00 94.25 93 PRO A C 1
ATOM 742 O O . PRO A 1 93 ? -9.196 8.866 1.904 1.00 94.25 93 PRO A O 1
ATOM 745 N N . TRP A 1 94 ? -7.419 7.742 2.688 1.00 90.00 94 TRP A N 1
ATOM 746 C CA . TRP A 1 94 ? -6.471 8.828 2.428 1.00 90.00 94 TRP A CA 1
ATOM 747 C C . TRP A 1 94 ? -5.528 8.520 1.268 1.00 90.00 94 TRP A C 1
ATOM 749 O O . TRP A 1 94 ? -5.084 9.452 0.600 1.00 90.00 94 TRP A O 1
ATOM 759 N N . ASP A 1 95 ? -5.274 7.239 0.998 1.00 93.12 95 ASP A N 1
ATOM 760 C CA . ASP A 1 95 ? -4.429 6.781 -0.101 1.00 93.12 95 ASP A CA 1
ATOM 761 C C . ASP A 1 95 ? -4.949 5.462 -0.687 1.00 93.12 95 ASP A C 1
ATOM 763 O O . ASP A 1 95 ? -5.554 4.642 0.015 1.00 93.12 95 ASP A O 1
ATOM 767 N N . ARG A 1 96 ? -4.716 5.275 -1.985 1.00 96.06 96 ARG A N 1
ATOM 768 C CA . ARG A 1 96 ? -5.101 4.086 -2.742 1.00 96.06 96 ARG A CA 1
ATOM 769 C C . ARG A 1 96 ? -3.980 3.703 -3.690 1.00 96.06 96 ARG A C 1
ATOM 771 O O . ARG A 1 96 ? -3.408 4.540 -4.389 1.00 96.06 96 ARG A O 1
ATOM 778 N N . LEU A 1 97 ? -3.675 2.415 -3.707 1.00 96.38 97 LEU A N 1
ATOM 779 C CA . LEU A 1 97 ? -2.577 1.853 -4.475 1.00 96.38 97 LEU A CA 1
ATOM 780 C C . LEU A 1 97 ? -2.958 0.499 -5.062 1.00 96.38 97 LEU A C 1
ATOM 782 O O . LEU A 1 97 ? -3.746 -0.251 -4.488 1.00 96.38 97 LEU A O 1
ATOM 786 N N . ILE A 1 98 ? -2.395 0.186 -6.226 1.00 97.31 98 ILE A N 1
ATOM 787 C CA . ILE A 1 98 ? -2.671 -1.060 -6.941 1.00 97.31 98 ILE A CA 1
ATOM 788 C C . ILE A 1 98 ? -1.411 -1.914 -6.925 1.00 97.31 98 ILE A C 1
ATOM 790 O O . ILE A 1 98 ? -0.431 -1.614 -7.610 1.00 97.31 98 ILE A O 1
ATOM 794 N N . TYR A 1 99 ? -1.437 -2.983 -6.136 1.00 97.00 99 TYR A N 1
ATOM 795 C CA . TYR A 1 99 ? -0.335 -3.925 -5.994 1.00 97.00 99 TYR A CA 1
ATOM 796 C C . TYR A 1 99 ? -0.423 -5.053 -7.020 1.00 97.00 99 TYR A C 1
ATOM 798 O O . TYR A 1 99 ? -1.474 -5.658 -7.233 1.00 97.00 99 TYR A O 1
ATOM 806 N N . TYR A 1 100 ? 0.717 -5.395 -7.611 1.00 94.69 100 TYR A N 1
ATOM 807 C CA . TYR A 1 100 ? 0.866 -6.543 -8.492 1.00 94.69 100 TYR A CA 1
ATOM 808 C C . TYR A 1 100 ? 1.959 -7.453 -7.935 1.00 94.69 100 TYR A C 1
ATOM 810 O O . TYR A 1 100 ? 3.112 -7.020 -7.826 1.00 94.69 100 TYR A O 1
ATOM 818 N N . PRO A 1 101 ? 1.633 -8.715 -7.608 1.00 92.00 101 PRO A N 1
ATOM 819 C CA . PRO A 1 101 ? 2.583 -9.609 -6.979 1.00 92.00 101 PRO A CA 1
ATOM 820 C C . PRO A 1 101 ? 3.749 -9.948 -7.898 1.00 92.00 101 PRO A C 1
ATOM 822 O O . PRO A 1 101 ? 3.634 -9.951 -9.129 1.00 92.00 101 PRO A O 1
ATOM 825 N N . SER A 1 102 ? 4.859 -10.293 -7.249 1.00 86.06 102 SER A N 1
ATOM 826 C CA . SER A 1 102 ? 6.018 -10.932 -7.860 1.00 86.06 102 SER A CA 1
ATOM 827 C C . SER A 1 102 ? 5.617 -12.031 -8.848 1.00 86.06 102 SER A C 1
ATOM 829 O O . SER A 1 102 ? 4.774 -12.883 -8.554 1.00 86.06 102 SER A O 1
ATOM 831 N N . ARG A 1 103 ? 6.285 -12.056 -10.005 1.00 79.38 103 ARG A N 1
ATOM 832 C CA . ARG A 1 103 ? 6.337 -13.225 -10.888 1.00 79.38 103 ARG A CA 1
ATOM 833 C C . ARG A 1 103 ? 7.781 -13.707 -10.943 1.00 79.38 103 ARG A C 1
ATOM 835 O O . ARG A 1 103 ? 8.688 -12.895 -11.090 1.00 79.38 103 ARG A O 1
ATOM 842 N N . ASN A 1 104 ? 7.987 -15.019 -10.835 1.00 78.62 104 ASN A N 1
ATOM 843 C CA . ASN A 1 104 ? 9.291 -15.668 -11.027 1.00 78.62 104 ASN A CA 1
ATOM 844 C C . ASN A 1 104 ? 10.431 -15.102 -10.151 1.00 78.62 104 ASN A C 1
ATOM 846 O O . ASN A 1 104 ? 11.573 -15.027 -10.594 1.00 78.62 104 ASN A O 1
ATOM 850 N N . GLY A 1 105 ? 10.130 -14.687 -8.916 1.00 76.31 105 GLY A N 1
ATOM 851 C CA . GLY A 1 105 ? 11.137 -14.226 -7.953 1.00 76.31 105 GLY A CA 1
ATOM 852 C C . GLY A 1 105 ? 11.544 -12.752 -8.067 1.00 76.31 105 GLY A C 1
ATOM 853 O O . GLY A 1 105 ? 12.331 -12.291 -7.246 1.00 76.31 105 GLY A O 1
ATOM 854 N N . SER A 1 106 ? 11.002 -11.985 -9.021 1.00 84.69 106 SER A N 1
ATOM 855 C CA . SER A 1 106 ? 11.189 -10.522 -9.063 1.00 84.69 106 SER A CA 1
ATOM 856 C C . SER A 1 106 ? 10.424 -9.822 -7.932 1.00 84.69 106 SER A C 1
ATOM 858 O O . SER A 1 106 ? 9.424 -10.369 -7.482 1.00 84.69 106 SER A O 1
ATOM 860 N N . PRO A 1 107 ? 10.794 -8.614 -7.480 1.00 88.62 107 PRO A N 1
ATOM 861 C CA . PRO A 1 107 ? 9.953 -7.862 -6.549 1.00 88.62 107 PRO A CA 1
ATOM 862 C C . PRO A 1 107 ? 8.545 -7.628 -7.112 1.00 88.62 107 PRO A C 1
ATOM 864 O O . PRO A 1 107 ? 8.370 -7.455 -8.325 1.00 88.62 107 PRO A O 1
ATOM 867 N N . GLY A 1 108 ? 7.537 -7.608 -6.239 1.00 94.44 108 GLY A N 1
ATOM 868 C CA . GLY A 1 108 ? 6.240 -7.036 -6.581 1.00 94.44 108 GLY A CA 1
ATOM 869 C C . GLY A 1 108 ? 6.370 -5.570 -6.987 1.00 94.44 108 GLY A C 1
ATOM 870 O O . GLY A 1 108 ? 7.374 -4.903 -6.723 1.00 94.44 108 GLY A O 1
ATOM 871 N N . ILE A 1 109 ? 5.338 -5.062 -7.647 1.00 96.31 109 ILE A N 1
ATOM 872 C CA . ILE A 1 109 ? 5.276 -3.654 -8.027 1.00 96.31 109 ILE A CA 1
ATOM 873 C C . ILE A 1 109 ? 3.972 -3.035 -7.559 1.00 96.31 109 ILE A C 1
ATOM 875 O O . ILE A 1 109 ? 2.983 -3.732 -7.324 1.00 96.31 109 ILE A O 1
ATOM 879 N N . VAL A 1 110 ? 3.960 -1.716 -7.486 1.00 97.38 110 VAL A N 1
ATOM 880 C CA . VAL A 1 110 ? 2.802 -0.956 -7.044 1.00 97.38 110 VAL A CA 1
ATOM 881 C C . VAL A 1 110 ? 2.632 0.288 -7.898 1.00 97.38 110 VAL A C 1
ATOM 883 O O . VAL A 1 110 ? 3.607 0.946 -8.260 1.00 97.38 110 VAL A O 1
ATOM 886 N N . PHE A 1 111 ? 1.385 0.586 -8.238 1.00 97.25 111 PHE A N 1
ATOM 887 C CA . PHE A 1 111 ? 0.982 1.868 -8.796 1.00 97.25 111 PHE A CA 1
ATOM 888 C C . PHE A 1 111 ? 0.374 2.721 -7.683 1.00 97.25 111 PHE A C 1
ATOM 890 O O . PHE A 1 111 ? -0.590 2.286 -7.050 1.00 97.25 111 PHE A O 1
ATOM 897 N N . LEU A 1 112 ? 0.932 3.908 -7.441 1.00 96.00 112 LEU A N 1
ATOM 898 C CA . LEU A 1 112 ? 0.347 4.883 -6.519 1.00 96.00 112 LEU A CA 1
ATOM 899 C C . LEU A 1 112 ? -0.739 5.663 -7.261 1.00 96.00 112 LEU A C 1
ATOM 901 O O . LEU A 1 112 ? -0.446 6.620 -7.976 1.00 96.00 112 LEU A O 1
ATOM 905 N N . GLU A 1 113 ? -1.986 5.223 -7.119 1.00 94.69 113 GLU A N 1
ATOM 906 C CA . GLU A 1 113 ? -3.144 5.876 -7.737 1.00 94.69 113 GLU A CA 1
ATOM 907 C C . GLU A 1 113 ? -3.447 7.201 -7.030 1.00 94.69 113 GLU A C 1
ATOM 909 O O . GLU A 1 113 ? -3.627 8.233 -7.677 1.00 94.69 113 GLU A O 1
ATOM 914 N N . GLY A 1 114 ? -3.407 7.181 -5.697 1.00 88.75 114 GLY A N 1
ATOM 915 C CA . GLY A 1 114 ? -3.825 8.296 -4.865 1.00 88.75 114 GLY A CA 1
ATOM 916 C C . GLY A 1 114 ? -5.348 8.408 -4.759 1.00 88.75 114 GLY A C 1
ATOM 917 O O . GLY A 1 114 ? -6.108 7.755 -5.472 1.00 88.75 114 GLY A O 1
ATOM 918 N N . LEU A 1 115 ? -5.799 9.246 -3.826 1.00 84.31 115 LEU A N 1
ATOM 919 C CA . LEU A 1 115 ? -7.213 9.588 -3.646 1.00 84.31 115 LEU A CA 1
ATOM 920 C C . LEU A 1 115 ? -7.380 11.107 -3.542 1.00 84.31 115 LEU A C 1
ATOM 922 O O . LEU A 1 115 ? -7.323 11.816 -4.540 1.00 84.31 115 LEU A O 1
ATOM 926 N N . ASN A 1 116 ? -7.560 11.605 -2.316 1.00 73.50 116 ASN A N 1
ATOM 927 C CA . ASN A 1 116 ? -8.020 12.964 -2.039 1.00 73.50 116 ASN A CA 1
ATOM 928 C C . ASN A 1 116 ? -6.881 13.957 -1.783 1.00 73.50 116 ASN A C 1
ATOM 930 O O . ASN A 1 116 ? -7.066 15.161 -1.933 1.00 73.50 116 ASN A O 1
ATOM 934 N N . VAL A 1 117 ? -5.709 13.472 -1.366 1.00 73.94 117 VAL A N 1
ATOM 935 C CA . VAL A 1 117 ? -4.544 14.318 -1.082 1.00 73.94 117 VAL A CA 1
ATOM 936 C C . VAL A 1 117 ? -3.498 14.047 -2.139 1.00 73.94 117 VAL A C 1
ATOM 938 O O . VAL A 1 117 ? -2.931 12.964 -2.155 1.00 73.94 117 VAL A O 1
ATOM 941 N N . TRP A 1 118 ? -3.227 15.012 -3.011 1.00 84.75 118 TRP A N 1
ATOM 942 C CA . TRP A 1 118 ? -2.181 14.859 -4.015 1.00 84.75 118 TRP A CA 1
ATOM 943 C C . TRP A 1 118 ? -0.788 14.812 -3.371 1.00 84.75 118 TRP A C 1
ATOM 945 O O . TRP A 1 118 ? -0.496 15.558 -2.433 1.00 84.75 118 TRP A O 1
ATOM 955 N N . THR A 1 119 ? 0.074 13.945 -3.901 1.00 84.38 119 THR A N 1
ATOM 956 C CA . THR A 1 119 ? 1.514 13.942 -3.630 1.00 84.38 119 THR A CA 1
ATOM 957 C C . THR A 1 119 ? 2.271 13.836 -4.947 1.00 84.38 119 THR A C 1
ATOM 959 O O . THR A 1 119 ? 1.746 13.320 -5.936 1.00 84.38 119 THR A O 1
ATOM 962 N N . GLU A 1 120 ? 3.532 14.255 -4.957 1.00 90.44 120 GLU A N 1
ATOM 963 C CA . GLU A 1 120 ? 4.429 14.146 -6.107 1.00 90.44 120 GLU A CA 1
ATOM 964 C C . GLU A 1 120 ? 4.707 12.695 -6.542 1.00 90.44 120 GLU A C 1
ATOM 966 O O . GLU A 1 120 ? 5.265 12.469 -7.614 1.00 90.44 120 GLU A O 1
ATOM 971 N N . TYR A 1 121 ? 4.312 11.710 -5.729 1.00 91.81 121 TYR A N 1
ATOM 972 C CA . TYR A 1 121 ? 4.485 10.282 -5.999 1.00 91.81 121 TYR A CA 1
ATOM 973 C C . TYR A 1 121 ? 3.293 9.657 -6.743 1.00 91.81 121 TYR A C 1
ATOM 975 O O . TYR A 1 121 ? 3.396 8.534 -7.236 1.00 91.81 121 TYR A O 1
ATOM 983 N N . HIS A 1 122 ? 2.159 10.357 -6.839 1.00 94.19 122 HIS A N 1
ATOM 984 C CA . HIS A 1 122 ? 0.957 9.828 -7.486 1.00 94.19 122 HIS A CA 1
ATOM 985 C C . HIS A 1 122 ? 1.114 9.713 -9.003 1.00 94.19 122 HIS A C 1
ATOM 987 O O . HIS A 1 122 ? 1.811 10.499 -9.643 1.00 94.19 122 HIS A O 1
ATOM 993 N N . GLY A 1 123 ? 0.429 8.733 -9.591 1.00 95.06 123 GLY A N 1
ATOM 994 C CA . GLY A 1 123 ? 0.479 8.451 -11.024 1.00 95.06 123 GLY A CA 1
ATOM 995 C C . GLY A 1 123 ? 1.748 7.719 -11.467 1.00 95.06 123 GLY A C 1
ATOM 996 O O . GLY A 1 123 ? 1.986 7.573 -12.668 1.00 95.06 123 GLY A O 1
ATOM 997 N N . TYR A 1 124 ? 2.560 7.238 -10.523 1.00 96.94 124 TYR A N 1
ATOM 998 C CA . TYR A 1 124 ? 3.813 6.551 -10.809 1.00 96.94 124 TYR A CA 1
ATOM 999 C C . TYR A 1 124 ? 3.845 5.117 -10.291 1.00 96.94 124 TYR A C 1
ATOM 1001 O O . TYR A 1 124 ? 3.072 4.698 -9.427 1.00 96.94 124 TYR A O 1
ATOM 1009 N N . TRP A 1 125 ? 4.766 4.358 -10.879 1.00 97.38 125 TRP A N 1
ATOM 1010 C CA . TRP A 1 125 ? 5.005 2.959 -10.576 1.00 97.38 125 TRP A CA 1
ATOM 1011 C C . TRP A 1 125 ? 6.292 2.810 -9.783 1.00 97.38 125 TRP A C 1
ATOM 1013 O O . TRP A 1 125 ? 7.303 3.434 -10.112 1.00 97.38 125 TRP A O 1
ATOM 1023 N N . TYR A 1 126 ? 6.266 1.928 -8.792 1.00 97.19 126 TYR A N 1
ATOM 1024 C CA . TYR A 1 126 ? 7.391 1.662 -7.908 1.00 97.19 126 TYR A CA 1
ATOM 1025 C C . TYR A 1 126 ? 7.579 0.165 -7.706 1.00 97.19 126 TYR A C 1
ATOM 1027 O O . TYR A 1 126 ? 6.639 -0.627 -7.851 1.00 97.19 126 TYR A O 1
ATOM 1035 N N . LEU A 1 127 ? 8.798 -0.224 -7.345 1.00 96.50 127 LEU A N 1
ATOM 1036 C CA . LEU A 1 127 ? 9.012 -1.529 -6.731 1.00 96.50 127 LEU A CA 1
ATOM 1037 C C . LEU A 1 127 ? 8.417 -1.532 -5.322 1.00 96.50 127 LEU A C 1
ATOM 1039 O O . LEU A 1 127 ? 8.466 -0.539 -4.595 1.00 96.50 127 LEU A O 1
ATOM 1043 N N . VAL A 1 128 ? 7.860 -2.671 -4.934 1.00 96.69 128 VAL A N 1
ATOM 1044 C CA . VAL A 1 128 ? 7.425 -2.912 -3.558 1.00 96.69 128 VAL A CA 1
ATOM 1045 C C . VAL A 1 128 ? 8.654 -3.285 -2.741 1.00 96.69 128 VAL A C 1
ATOM 1047 O O . VAL A 1 128 ? 9.536 -4.007 -3.216 1.00 96.69 128 VAL A O 1
ATOM 1050 N N . SER A 1 129 ? 8.728 -2.791 -1.510 1.00 95.38 129 SER A N 1
ATOM 1051 C CA . SER A 1 129 ? 9.824 -3.112 -0.609 1.00 95.38 129 SER A CA 1
ATOM 1052 C C . SER A 1 129 ? 9.851 -4.617 -0.298 1.00 95.38 129 SER A C 1
ATOM 1054 O O . SER A 1 129 ? 8.808 -5.281 -0.295 1.00 95.38 129 SER A O 1
ATOM 1056 N N . PRO A 1 130 ? 11.019 -5.197 0.029 1.00 94.00 130 PRO A N 1
ATOM 1057 C CA . PRO A 1 130 ? 11.098 -6.603 0.425 1.00 94.00 130 PRO A CA 1
ATOM 1058 C C . PRO A 1 130 ? 10.196 -6.964 1.614 1.00 94.00 130 PRO A C 1
ATOM 1060 O O . PRO A 1 130 ? 9.771 -8.112 1.751 1.00 94.00 130 PRO A O 1
ATOM 1063 N N . GLU A 1 131 ? 9.918 -6.006 2.499 1.00 93.69 131 GLU A N 1
ATOM 1064 C CA . GLU A 1 131 ? 9.002 -6.188 3.621 1.00 93.69 131 GLU A CA 1
ATOM 1065 C C . GLU A 1 131 ? 7.542 -6.181 3.166 1.00 93.69 131 GLU A C 1
ATOM 1067 O O . GLU A 1 131 ? 6.837 -7.150 3.444 1.00 93.69 131 GLU A O 1
ATOM 1072 N N . GLY A 1 132 ? 7.120 -5.178 2.387 1.00 94.75 132 GLY A N 1
ATOM 1073 C CA . GLY A 1 132 ? 5.769 -5.108 1.823 1.00 94.75 132 GLY A CA 1
ATOM 1074 C C . GLY A 1 132 ? 5.416 -6.364 1.035 1.00 94.75 132 GLY A C 1
ATOM 1075 O O . GLY A 1 132 ? 4.359 -6.963 1.228 1.00 94.75 132 GLY A O 1
ATOM 1076 N N . ASP A 1 133 ? 6.358 -6.851 0.232 1.00 92.94 133 ASP A N 1
ATOM 1077 C CA . ASP A 1 133 ? 6.164 -8.035 -0.596 1.00 92.94 133 ASP A CA 1
ATOM 1078 C C . ASP A 1 133 ? 6.056 -9.324 0.245 1.00 92.94 133 ASP A C 1
ATOM 1080 O O . ASP A 1 133 ? 5.285 -10.233 -0.077 1.00 92.94 133 ASP A O 1
ATOM 1084 N N . ARG A 1 134 ? 6.796 -9.416 1.363 1.00 92.06 134 ARG A N 1
ATOM 1085 C CA . ARG A 1 134 ? 6.651 -10.517 2.334 1.00 92.06 134 ARG A CA 1
ATOM 1086 C C . ARG A 1 134 ? 5.303 -10.456 3.048 1.00 92.06 134 ARG A C 1
ATOM 1088 O O . ARG A 1 134 ? 4.660 -11.501 3.157 1.00 92.06 134 ARG A O 1
ATOM 1095 N N . THR A 1 135 ? 4.868 -9.272 3.467 1.00 93.75 135 THR A N 1
ATOM 1096 C CA . THR A 1 135 ? 3.578 -9.054 4.133 1.00 93.75 135 THR A CA 1
ATOM 1097 C C . THR A 1 135 ? 2.413 -9.435 3.223 1.00 93.75 135 THR A C 1
ATOM 1099 O O . THR A 1 135 ? 1.562 -10.223 3.633 1.00 93.75 135 THR A O 1
ATOM 1102 N N . MET A 1 136 ? 2.421 -9.021 1.951 1.00 93.56 136 MET A N 1
ATOM 1103 C CA . MET A 1 136 ? 1.399 -9.443 0.981 1.00 93.56 136 MET A CA 1
ATOM 1104 C C . MET A 1 136 ? 1.371 -10.966 0.808 1.00 93.56 136 MET A C 1
ATOM 1106 O O . MET A 1 136 ? 0.310 -11.585 0.878 1.00 93.56 136 MET A O 1
ATOM 1110 N N . ARG A 1 137 ? 2.541 -11.610 0.673 1.00 90.12 137 ARG A N 1
ATOM 1111 C CA . ARG A 1 137 ? 2.621 -13.081 0.605 1.00 90.12 137 ARG A CA 1
ATOM 1112 C C . ARG A 1 137 ? 2.089 -13.768 1.864 1.00 90.12 137 ARG A C 1
ATOM 1114 O O . ARG A 1 137 ? 1.545 -14.862 1.749 1.00 90.12 137 ARG A O 1
ATOM 1121 N N . GLN A 1 138 ? 2.274 -13.187 3.048 1.00 90.31 138 GLN A N 1
ATOM 1122 C CA . GLN A 1 138 ? 1.735 -13.729 4.297 1.00 90.31 138 GLN A CA 1
ATOM 1123 C C . GLN A 1 138 ? 0.207 -13.624 4.328 1.00 90.31 138 GLN A C 1
ATOM 1125 O O . GLN A 1 138 ? -0.453 -14.619 4.620 1.00 90.31 138 GLN A O 1
ATOM 1130 N N . ILE A 1 139 ? -0.347 -12.464 3.965 1.00 89.25 139 ILE A N 1
ATOM 1131 C CA . ILE A 1 139 ? -1.799 -12.234 3.895 1.00 89.25 139 ILE A CA 1
ATOM 1132 C C . ILE A 1 139 ? -2.455 -13.243 2.940 1.00 89.25 139 ILE A C 1
ATOM 1134 O O . ILE A 1 139 ? -3.448 -13.880 3.296 1.00 89.25 139 ILE A O 1
ATOM 1138 N N . PHE A 1 140 ? -1.851 -13.473 1.770 1.00 83.81 140 PHE A N 1
ATOM 1139 C CA . PHE A 1 140 ? -2.373 -14.416 0.774 1.00 83.81 140 PHE A CA 1
ATOM 1140 C C . PHE A 1 140 ? -2.240 -15.886 1.162 1.00 83.81 140 PHE A C 1
ATOM 1142 O O . PHE A 1 140 ? -3.010 -16.706 0.678 1.00 83.81 140 PHE A O 1
ATOM 1149 N N . ARG A 1 141 ? -1.300 -16.265 2.036 1.00 80.88 141 ARG A N 1
ATOM 1150 C CA . ARG A 1 141 ? -1.271 -17.646 2.553 1.00 80.88 141 ARG A CA 1
ATOM 1151 C C . ARG A 1 141 ? -2.478 -17.952 3.437 1.00 80.88 141 ARG A C 1
ATOM 1153 O O . ARG A 1 141 ? -2.905 -19.099 3.469 1.00 80.88 141 ARG A O 1
ATOM 1160 N N . GLY A 1 142 ? -3.025 -16.944 4.118 1.00 67.25 142 GLY A N 1
ATOM 1161 C CA . GLY A 1 142 ? -4.294 -17.064 4.840 1.00 67.25 142 GLY A CA 1
ATOM 1162 C C . GLY A 1 142 ? -5.527 -16.955 3.936 1.00 67.25 142 GLY A C 1
ATOM 1163 O O . GLY A 1 142 ? -6.590 -17.430 4.316 1.00 67.25 142 GLY A O 1
ATOM 1164 N N . HIS A 1 143 ? -5.382 -16.356 2.747 1.00 61.56 143 HIS A N 1
ATOM 1165 C CA . HIS A 1 143 ? -6.465 -16.057 1.801 1.00 61.56 143 HIS A CA 1
ATOM 1166 C C . HIS A 1 143 ? -5.970 -16.234 0.352 1.00 61.56 143 HIS A C 1
ATOM 1168 O O . HIS A 1 143 ? -5.644 -15.242 -0.311 1.00 61.56 143 HIS A O 1
ATOM 1174 N N . PRO A 1 144 ? -5.825 -17.478 -0.145 1.00 54.25 144 PRO A N 1
ATOM 1175 C CA . PRO A 1 144 ? -5.240 -17.716 -1.457 1.00 54.25 144 PRO A CA 1
ATOM 1176 C C . PRO A 1 144 ? -6.088 -17.058 -2.546 1.00 54.25 144 PRO A C 1
ATOM 1178 O O . PRO A 1 144 ? -7.305 -17.231 -2.598 1.00 54.25 144 PRO A O 1
ATOM 1181 N N . ALA A 1 145 ? -5.432 -16.312 -3.436 1.00 51.03 145 ALA A N 1
ATOM 1182 C CA . ALA A 1 145 ? -6.082 -15.787 -4.628 1.00 51.03 145 ALA A CA 1
ATOM 1183 C C . ALA A 1 145 ? -6.644 -16.940 -5.483 1.00 51.03 145 ALA A C 1
ATOM 1185 O O . ALA A 1 145 ? -6.057 -18.031 -5.493 1.00 51.03 145 ALA A O 1
ATOM 1186 N N . PRO A 1 146 ? -7.730 -16.720 -6.248 1.00 46.59 146 PRO A N 1
ATOM 1187 C CA . PRO A 1 146 ? -8.197 -17.711 -7.205 1.00 46.59 146 PRO A CA 1
ATOM 1188 C C . PRO A 1 146 ? -7.056 -18.077 -8.162 1.00 46.59 146 PRO A C 1
ATOM 1190 O O . PRO A 1 146 ? -6.462 -17.211 -8.808 1.00 46.59 146 PRO A O 1
ATOM 1193 N N . CYS A 1 147 ? -6.729 -19.369 -8.244 1.00 43.59 147 CYS A N 1
ATOM 1194 C CA . CYS A 1 147 ? -5.763 -19.884 -9.206 1.00 43.59 147 CYS A CA 1
ATOM 1195 C C . CYS A 1 147 ? -6.241 -19.536 -10.621 1.00 43.59 147 CYS A C 1
ATOM 1197 O O . CYS A 1 147 ? -7.213 -20.104 -11.122 1.00 43.59 147 CYS A O 1
ATOM 1199 N N . PHE A 1 148 ? -5.559 -18.594 -11.272 1.00 45.12 148 PHE A N 1
ATOM 1200 C CA . PHE A 1 148 ? -5.774 -18.316 -12.684 1.00 45.12 148 PHE A CA 1
ATOM 1201 C C . PHE A 1 148 ? -5.269 -19.522 -13.481 1.00 45.12 148 PHE A C 1
ATOM 1203 O O . PHE A 1 148 ? -4.067 -19.668 -13.716 1.00 45.12 148 PHE A O 1
ATOM 1210 N N . LYS A 1 149 ? -6.183 -20.387 -13.933 1.00 36.28 149 LYS A N 1
ATOM 1211 C CA . LYS A 1 149 ? -5.888 -21.269 -15.063 1.00 36.28 149 LYS A CA 1
ATOM 1212 C C . LYS A 1 149 ? -5.630 -20.364 -16.263 1.00 36.28 149 LYS A C 1
ATOM 1214 O O . LYS A 1 149 ? -6.561 -19.849 -16.874 1.00 36.28 149 LYS A O 1
ATOM 1219 N N . GLN A 1 150 ? -4.360 -20.137 -16.594 1.00 40.53 150 GLN A N 1
ATOM 1220 C CA . GLN A 1 150 ? -4.016 -19.714 -17.944 1.00 40.53 150 GLN A CA 1
ATOM 1221 C C . GLN A 1 150 ? -4.577 -20.788 -18.872 1.00 40.53 150 GLN A C 1
ATOM 1223 O O . GLN A 1 150 ? -4.144 -21.938 -18.814 1.00 40.53 150 GLN A O 1
ATOM 1228 N N . ASN A 1 151 ? -5.580 -20.438 -19.676 1.00 38.66 151 ASN A N 1
ATOM 1229 C CA . ASN A 1 151 ? -6.060 -21.307 -20.737 1.00 38.66 151 ASN A CA 1
ATOM 1230 C C . ASN A 1 151 ? -4.910 -21.506 -21.727 1.00 38.66 151 ASN A C 1
ATOM 1232 O O . ASN A 1 151 ? -4.736 -20.726 -22.661 1.00 38.66 151 ASN A O 1
ATOM 1236 N N . SER A 1 152 ? -4.125 -22.563 -21.534 1.00 48.06 152 SER A N 1
ATOM 1237 C CA . SER A 1 152 ? -3.206 -23.108 -22.524 1.00 48.06 152 SER A CA 1
ATOM 1238 C C . SER A 1 152 ? -4.009 -23.809 -23.620 1.00 48.06 152 SER A C 1
ATOM 1240 O O . SER A 1 152 ? -3.907 -25.011 -23.842 1.00 48.06 152 SER A O 1
ATOM 1242 N N . THR A 1 153 ? -4.809 -23.031 -24.349 1.00 47.19 153 THR A N 1
ATOM 1243 C CA . THR A 1 153 ? -5.360 -23.455 -25.639 1.00 47.19 153 THR A CA 1
ATOM 1244 C C . THR A 1 153 ? -4.370 -23.053 -26.729 1.00 47.19 153 THR A C 1
ATOM 1246 O O . THR A 1 153 ? -4.658 -22.241 -27.597 1.00 47.19 153 THR A O 1
ATOM 1249 N N . SER A 1 154 ? -3.161 -23.606 -26.662 1.00 50.16 154 SER A N 1
ATOM 1250 C CA . SER A 1 154 ? -2.239 -23.688 -27.795 1.00 50.16 154 SER A CA 1
ATOM 1251 C C . SER A 1 154 ? -2.062 -25.160 -28.147 1.00 50.16 154 SER A C 1
ATOM 1253 O O . SER A 1 154 ? -1.017 -25.775 -27.948 1.00 50.16 154 SER A O 1
ATOM 1255 N N . ARG A 1 155 ? -3.137 -25.766 -28.656 1.00 49.38 155 ARG A N 1
ATOM 1256 C CA . ARG A 1 155 ? -3.060 -27.072 -29.305 1.00 49.38 155 ARG A CA 1
ATOM 1257 C C . ARG A 1 155 ? -3.920 -27.063 -30.566 1.00 49.38 155 ARG A C 1
ATOM 1259 O O . ARG A 1 155 ? -5.139 -27.110 -30.488 1.00 49.38 155 ARG A O 1
ATOM 1266 N N . GLY A 1 156 ? -3.231 -27.042 -31.706 1.00 43.44 156 GLY A N 1
ATOM 1267 C CA . GLY A 1 156 ? -3.744 -27.519 -32.987 1.00 43.44 156 GLY A CA 1
ATOM 1268 C C . GLY A 1 156 ? -4.179 -26.436 -33.966 1.00 43.44 156 GLY A C 1
ATOM 1269 O O . GLY A 1 156 ? -5.308 -25.981 -33.894 1.00 43.44 156 GLY A O 1
ATOM 1270 N N . LEU A 1 157 ? -3.305 -26.101 -34.921 1.00 47.03 157 LEU A N 1
ATOM 1271 C CA . LEU A 1 157 ? -3.570 -26.175 -36.371 1.00 47.03 157 LEU A CA 1
ATOM 1272 C C . LEU A 1 157 ? -2.452 -25.454 -37.134 1.00 47.03 157 LEU A C 1
ATOM 1274 O O . LEU A 1 157 ? -2.353 -24.234 -37.120 1.00 47.03 157 LEU A O 1
ATOM 1278 N N . GLY A 1 158 ? -1.602 -26.231 -37.806 1.00 39.81 158 GLY A N 1
ATOM 1279 C CA . GLY A 1 158 ? -0.527 -25.685 -38.632 1.00 39.81 158 GLY A CA 1
ATOM 1280 C C . GLY A 1 158 ? 0.202 -26.706 -39.502 1.00 39.81 158 GLY A C 1
ATOM 1281 O O . GLY A 1 158 ? 1.349 -26.483 -39.863 1.00 39.81 158 GLY A O 1
ATOM 1282 N N . HIS A 1 159 ? -0.436 -27.827 -39.848 1.00 47.03 159 HIS A N 1
ATOM 1283 C CA . HIS A 1 159 ? 0.029 -28.686 -40.935 1.00 47.03 159 HIS A CA 1
ATOM 1284 C C . HIS A 1 159 ? -1.063 -28.796 -41.992 1.00 47.03 159 HIS A C 1
ATOM 1286 O O . HIS A 1 159 ? -2.003 -29.575 -41.858 1.00 47.03 159 HIS A O 1
ATOM 1292 N N . ARG A 1 160 ? -0.902 -28.024 -43.068 1.00 47.84 160 ARG A N 1
ATOM 1293 C CA . ARG A 1 160 ? -1.119 -28.506 -44.433 1.00 47.84 160 ARG A CA 1
ATOM 1294 C C . ARG A 1 160 ? -0.439 -27.565 -45.416 1.00 47.84 160 ARG A C 1
ATOM 1296 O O . ARG A 1 160 ? -0.901 -26.461 -45.676 1.00 47.84 160 ARG A O 1
ATOM 1303 N N . ALA A 1 161 ? 0.666 -28.055 -45.965 1.00 48.66 161 ALA A N 1
ATOM 1304 C CA . ALA A 1 161 ? 1.203 -27.584 -47.223 1.00 48.66 161 ALA A CA 1
ATOM 1305 C C . ALA A 1 161 ? 0.132 -27.726 -48.317 1.00 48.66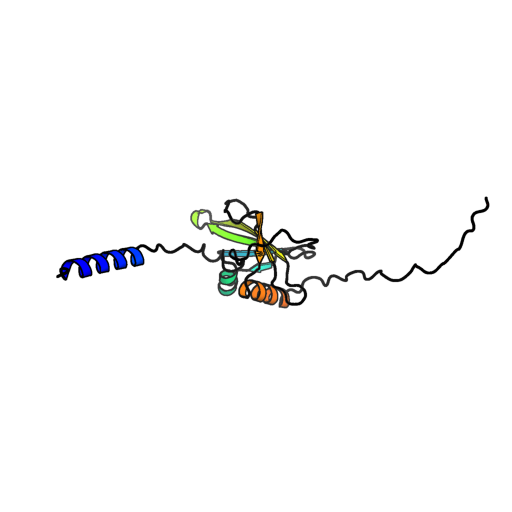 161 ALA A C 1
ATOM 1307 O O . ALA A 1 161 ? -0.491 -28.782 -48.453 1.00 48.66 161 ALA A O 1
ATOM 1308 N N . ARG A 1 162 ? -0.056 -26.683 -49.124 1.00 47.78 162 ARG A N 1
ATOM 1309 C CA . ARG A 1 162 ? -0.569 -26.828 -50.485 1.00 47.78 162 ARG A CA 1
ATOM 1310 C C . ARG A 1 162 ? 0.148 -25.828 -51.381 1.00 47.78 162 ARG A C 1
ATOM 1312 O O . ARG A 1 162 ? -0.119 -24.635 -51.355 1.00 47.78 162 ARG A O 1
ATOM 1319 N N . VAL A 1 163 ? 1.083 -26.373 -52.148 1.00 53.31 163 VAL A N 1
ATOM 1320 C CA . VAL A 1 163 ? 1.685 -25.759 -53.329 1.00 53.31 163 VAL A CA 1
ATOM 1321 C C . VAL A 1 163 ? 0.559 -25.452 -54.319 1.00 53.31 163 VAL A C 1
ATOM 1323 O O . VAL A 1 163 ? -0.164 -26.367 -54.715 1.00 53.31 163 VAL A O 1
ATOM 1326 N N . SER A 1 164 ? 0.408 -24.190 -54.717 1.00 52.72 164 SER A N 1
ATOM 1327 C CA . SER A 1 164 ? -0.380 -23.808 -55.889 1.00 52.72 164 SER A CA 1
ATOM 1328 C C . SER A 1 164 ? 0.559 -23.170 -56.899 1.00 52.72 164 SER A C 1
ATOM 1330 O O . SER A 1 164 ? 1.206 -22.167 -56.611 1.00 52.72 164 SER A O 1
ATOM 1332 N N . ARG A 1 165 ? 0.663 -23.825 -58.055 1.00 59.72 165 ARG A N 1
ATOM 1333 C CA . ARG A 1 165 ? 1.397 -23.374 -59.237 1.00 59.72 165 ARG A CA 1
ATOM 1334 C C . ARG A 1 165 ? 0.697 -22.145 -59.821 1.00 59.72 165 ARG A C 1
ATOM 1336 O O . ARG A 1 165 ? -0.531 -22.133 -59.883 1.00 59.72 165 ARG A O 1
ATOM 1343 N N . TYR A 1 166 ? 1.474 -21.177 -60.287 1.00 41.31 166 TYR A N 1
ATOM 1344 C CA . TYR A 1 166 ? 1.028 -20.204 -61.283 1.00 41.31 166 TYR A CA 1
ATOM 1345 C C . TYR A 1 166 ? 1.193 -20.823 -62.678 1.00 41.31 166 TYR A C 1
ATOM 1347 O O . TYR A 1 166 ? 2.235 -21.439 -62.923 1.00 41.31 166 TYR A O 1
ATOM 1355 N N . PRO A 1 167 ? 0.219 -20.679 -63.586 1.00 65.88 167 PRO A N 1
ATOM 1356 C CA . PRO A 1 167 ? 0.486 -20.573 -65.007 1.00 65.88 167 PRO A CA 1
ATOM 1357 C C . PRO A 1 167 ? 0.542 -19.098 -65.444 1.00 65.88 167 PRO A C 1
ATOM 1359 O O . PRO A 1 167 ? 0.124 -18.208 -64.703 1.00 65.88 167 PRO A O 1
ATOM 1362 N N . GLU A 1 168 ? 1.136 -18.931 -66.621 1.00 59.81 168 GLU A N 1
ATOM 1363 C CA . GLU A 1 168 ? 1.671 -17.730 -67.281 1.00 59.81 168 GLU A CA 1
ATOM 1364 C C . GLU A 1 168 ? 0.704 -16.555 -67.482 1.00 59.81 168 GLU A C 1
ATOM 1366 O O . GLU A 1 168 ? -0.511 -16.792 -67.675 1.00 59.81 168 GLU A O 1
#

Foldseek 3Di:
DPDPVVVVVVVVVVVVVVVPPDPPPQPAFFCKKWKDAPPDPDTDIDRPNVLSRCVTVCNFFVLVAWDPDDPDADAFIKMWGWHQDPVVRDTDGFWIKTWDADDPPDFIKIAGCTDDDDDPRHRTMTGTDPSNNVSVVVVCVVPPHPPDPPPPPPDDDDDDDDDDDDDD

Sequence (168 aa):
MISKKLYLSALALSLYFILASGSALAKGPPDKVTIQVPGLPGEVEITDPRLLQTFSFFLFEDIRYRIPPPPNRGQGYVITRYIYRKAQGEWIPWDRLIYYPSRNGSPGIVFLEGLNVWTEYHGYWYLVSPEGDRTMRQIFRGHPAPCFKQNSTSRGLGHRARVSRYPE